Protein AF-A0A7L7S5W0-F1 (afdb_monomer_lite)

Sequence (92 aa):
MTQMILSLMIMISSFIFMQMNHPLAMGLMLLMQTFLICLITGLMTKSFWFSYILFLIFLGGMLVLFIYVTSLASNEMFSMSMNLMIFSLIIL

Structure (mmCIF, N/CA/C/O backbone):
data_AF-A0A7L7S5W0-F1
#
_entry.id   AF-A0A7L7S5W0-F1
#
loop_
_atom_site.group_PDB
_atom_site.id
_atom_site.type_symbol
_atom_site.label_atom_id
_atom_site.label_alt_id
_atom_site.label_comp_id
_atom_site.label_asym_id
_atom_site.label_entity_id
_atom_site.label_seq_id
_atom_site.pdbx_PDB_ins_code
_atom_site.Cartn_x
_atom_site.Cartn_y
_atom_site.Cartn_z
_atom_site.occupancy
_atom_site.B_iso_or_equiv
_atom_site.auth_seq_id
_atom_site.auth_comp_id
_atom_site.auth_asym_id
_atom_site.auth_atom_id
_atom_site.pdbx_PDB_model_num
ATOM 1 N N . MET A 1 1 ? -4.844 2.903 21.755 1.00 80.44 1 MET A N 1
ATOM 2 C CA . MET A 1 1 ? -3.368 2.848 21.644 1.00 80.44 1 MET A CA 1
ATOM 3 C C . MET A 1 1 ? -2.911 2.052 20.430 1.00 80.44 1 MET A C 1
ATOM 5 O O . MET A 1 1 ? -2.258 2.625 19.574 1.00 80.44 1 MET A O 1
ATOM 9 N N . THR A 1 2 ? -3.311 0.786 20.284 1.00 84.06 2 THR A N 1
ATOM 10 C CA . THR A 1 2 ? -2.955 -0.049 19.115 1.00 84.06 2 THR A CA 1
ATOM 11 C C . THR A 1 2 ? -3.351 0.572 17.770 1.00 84.06 2 THR A C 1
ATOM 13 O O . THR A 1 2 ? -2.541 0.601 16.852 1.00 84.06 2 THR A O 1
ATOM 16 N N . GLN A 1 3 ? -4.552 1.153 17.669 1.00 85.75 3 GLN A N 1
ATOM 17 C CA . GLN A 1 3 ? -5.009 1.848 16.456 1.00 85.75 3 GLN A CA 1
ATOM 18 C C . GLN A 1 3 ? -4.152 3.080 16.105 1.00 85.75 3 GLN A C 1
ATOM 20 O O . GLN A 1 3 ? -3.866 3.297 14.934 1.00 85.75 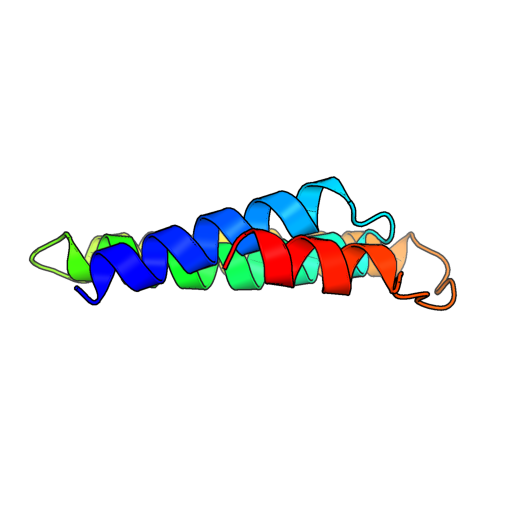3 GLN A O 1
ATOM 25 N N . MET A 1 4 ? -3.692 3.845 17.106 1.00 87.31 4 MET A N 1
ATOM 26 C CA . MET A 1 4 ? -2.813 5.004 16.884 1.00 87.31 4 MET A CA 1
ATOM 27 C C . MET A 1 4 ? -1.427 4.575 16.388 1.00 87.31 4 MET A C 1
ATOM 29 O O . MET A 1 4 ? -0.899 5.163 15.446 1.00 87.31 4 MET A O 1
ATOM 33 N N . ILE A 1 5 ? -0.869 3.507 16.967 1.00 88.69 5 ILE A N 1
ATOM 34 C CA . ILE A 1 5 ? 0.412 2.937 16.526 1.00 88.69 5 ILE A CA 1
ATOM 35 C C . ILE A 1 5 ? 0.303 2.464 15.072 1.00 88.69 5 ILE A C 1
ATOM 37 O O . ILE A 1 5 ? 1.156 2.781 14.250 1.00 88.69 5 ILE A O 1
ATOM 41 N N . LEU A 1 6 ? -0.778 1.760 14.727 1.00 91.31 6 LEU A N 1
ATOM 42 C CA . LEU A 1 6 ? -1.002 1.307 13.355 1.00 91.31 6 LEU A CA 1
ATOM 43 C C . LEU A 1 6 ? -1.159 2.481 12.378 1.00 91.31 6 LEU A C 1
ATOM 45 O O . LEU A 1 6 ? -0.606 2.425 11.283 1.00 91.31 6 LEU A O 1
ATOM 49 N N . SER A 1 7 ? -1.849 3.562 12.761 1.00 89.50 7 SER A N 1
ATOM 50 C CA . SER A 1 7 ? -1.957 4.748 11.898 1.00 89.50 7 SER A CA 1
ATOM 51 C C . SER A 1 7 ? -0.615 5.453 11.672 1.00 89.50 7 SER A C 1
ATOM 53 O O . SER A 1 7 ? -0.362 5.907 10.558 1.00 89.50 7 SER A O 1
ATOM 55 N N . LEU A 1 8 ? 0.269 5.485 12.678 1.00 90.12 8 LEU A N 1
ATOM 56 C CA . LEU A 1 8 ? 1.633 6.008 12.530 1.00 90.12 8 LEU A CA 1
ATOM 57 C C . LEU A 1 8 ? 2.446 5.155 11.548 1.00 90.12 8 LEU A C 1
ATOM 59 O O . LEU A 1 8 ? 3.072 5.689 10.637 1.00 90.12 8 LEU A O 1
ATOM 63 N N . MET A 1 9 ? 2.354 3.826 11.657 1.00 89.06 9 MET A N 1
ATOM 64 C CA . MET A 1 9 ? 3.024 2.909 10.728 1.00 89.06 9 MET A CA 1
ATOM 65 C C . MET A 1 9 ? 2.542 3.084 9.281 1.00 89.06 9 MET A C 1
ATOM 67 O O . MET A 1 9 ? 3.354 3.056 8.354 1.00 89.06 9 MET A O 1
ATOM 71 N N . ILE A 1 10 ? 1.242 3.321 9.067 1.00 92.19 10 ILE A N 1
ATOM 72 C CA . ILE A 1 10 ? 0.714 3.623 7.727 1.00 92.19 10 ILE A CA 1
ATOM 73 C C . ILE A 1 10 ? 1.299 4.933 7.201 1.00 92.19 10 ILE A C 1
ATOM 75 O O . ILE A 1 10 ? 1.740 4.976 6.051 1.00 92.19 10 ILE A O 1
ATOM 79 N N . MET A 1 11 ? 1.347 5.979 8.027 1.00 88.94 11 MET A N 1
ATOM 80 C CA . MET A 1 11 ? 1.908 7.267 7.627 1.00 88.94 11 MET A CA 1
ATOM 81 C C . MET A 1 11 ? 3.372 7.117 7.185 1.00 88.94 11 MET A C 1
ATOM 83 O O . MET A 1 11 ? 3.719 7.534 6.080 1.00 88.94 11 MET A O 1
ATOM 87 N N . ILE A 1 12 ? 4.199 6.428 7.977 1.00 88.25 12 ILE A N 1
ATOM 88 C CA . ILE A 1 12 ? 5.606 6.158 7.642 1.00 88.25 12 ILE A CA 1
ATOM 89 C C . ILE A 1 12 ? 5.711 5.397 6.315 1.00 88.25 12 ILE A C 1
ATOM 91 O O . ILE A 1 12 ? 6.466 5.796 5.427 1.00 88.25 12 ILE A O 1
ATOM 95 N N . SER A 1 13 ? 4.910 4.340 6.133 1.00 88.12 13 SER A N 1
ATOM 96 C CA . SER A 1 13 ? 4.927 3.550 4.894 1.00 88.12 13 SER A CA 1
ATOM 97 C C . SER A 1 13 ? 4.559 4.375 3.653 1.00 88.12 13 SER A C 1
ATOM 99 O O . SER A 1 13 ? 5.163 4.187 2.597 1.00 88.12 13 SER A O 1
ATOM 101 N N . SER A 1 14 ? 3.637 5.336 3.785 1.00 87.50 14 SER A N 1
ATOM 102 C CA . SER A 1 14 ? 3.219 6.206 2.680 1.00 87.50 14 SER A CA 1
ATOM 103 C C . SER A 1 14 ? 4.298 7.211 2.269 1.00 87.50 14 SER A C 1
ATOM 105 O O . SER A 1 14 ? 4.479 7.464 1.079 1.00 87.50 14 SER A O 1
ATOM 107 N N . PHE A 1 15 ? 5.073 7.725 3.227 1.00 85.25 15 PHE A N 1
ATOM 108 C CA . PHE A 1 15 ? 6.209 8.594 2.927 1.00 85.25 15 PHE A CA 1
ATOM 109 C C . PHE A 1 15 ? 7.345 7.834 2.244 1.00 85.25 15 PHE A C 1
ATOM 111 O O . PHE A 1 15 ? 7.925 8.341 1.285 1.00 85.25 15 PHE A O 1
ATOM 118 N N . ILE A 1 16 ? 7.624 6.603 2.685 1.00 84.31 16 ILE A N 1
ATOM 119 C CA . ILE A 1 16 ? 8.602 5.732 2.021 1.00 84.31 16 ILE A CA 1
ATOM 120 C C . ILE A 1 16 ? 8.155 5.450 0.582 1.00 84.31 16 ILE A C 1
ATOM 122 O O . ILE A 1 16 ? 8.968 5.535 -0.333 1.00 84.31 16 ILE A O 1
ATOM 126 N N . PHE A 1 17 ? 6.864 5.178 0.360 1.00 84.31 17 PHE A N 1
ATOM 127 C CA . PHE A 1 17 ? 6.324 4.919 -0.975 1.00 84.31 17 PHE A CA 1
ATOM 128 C C . PHE A 1 17 ? 6.578 6.074 -1.955 1.00 84.31 17 PHE A C 1
ATOM 130 O O . PHE A 1 17 ? 7.000 5.823 -3.080 1.00 84.31 17 PHE A O 1
ATOM 137 N N . MET A 1 18 ? 6.399 7.329 -1.526 1.00 82.00 18 MET A N 1
ATOM 138 C CA . MET A 1 18 ? 6.628 8.503 -2.384 1.00 82.00 18 MET A CA 1
ATOM 139 C C . MET A 1 18 ? 8.082 8.662 -2.854 1.00 82.00 18 MET A C 1
ATOM 141 O O . MET A 1 18 ? 8.324 9.343 -3.845 1.00 82.00 18 MET A O 1
ATOM 145 N N . GLN A 1 19 ? 9.046 8.072 -2.147 1.00 78.12 19 GLN A N 1
ATOM 146 C CA . GLN A 1 19 ? 10.479 8.220 -2.421 1.00 78.12 19 GLN A CA 1
ATOM 147 C C . GLN A 1 19 ? 11.099 7.000 -3.127 1.00 78.12 19 GLN A C 1
ATOM 149 O O . GLN A 1 19 ? 12.280 7.026 -3.477 1.00 78.12 19 GLN A O 1
ATOM 154 N N . MET A 1 20 ? 10.340 5.919 -3.322 1.00 80.31 20 MET A N 1
ATOM 155 C CA . MET A 1 20 ? 10.820 4.723 -4.015 1.00 80.31 20 MET A CA 1
ATOM 156 C C . MET A 1 20 ? 10.774 4.917 -5.530 1.00 80.31 20 MET A C 1
ATOM 158 O O . MET A 1 20 ? 9.781 5.402 -6.053 1.00 80.31 20 MET A O 1
ATOM 162 N N . ASN A 1 21 ? 11.810 4.451 -6.235 1.00 75.75 21 ASN A N 1
ATOM 163 C CA . ASN A 1 21 ? 11.885 4.525 -7.702 1.00 75.75 21 ASN A CA 1
ATOM 164 C C . ASN A 1 21 ? 11.703 3.160 -8.380 1.00 75.75 21 ASN A C 1
ATOM 166 O O . ASN A 1 21 ? 11.220 3.084 -9.506 1.00 75.75 21 ASN A O 1
ATOM 170 N N . HIS A 1 22 ? 12.068 2.068 -7.701 1.00 80.06 22 HIS A N 1
ATOM 171 C CA . HIS A 1 22 ? 12.016 0.737 -8.296 1.00 80.06 22 HIS A CA 1
ATOM 172 C C . HIS A 1 22 ? 10.587 0.160 -8.234 1.00 80.06 22 HIS A C 1
ATOM 174 O O . HIS A 1 22 ? 10.051 -0.006 -7.131 1.00 80.06 22 HIS A O 1
ATOM 180 N N . PRO A 1 23 ? 9.969 -0.223 -9.367 1.00 81.69 23 PRO A N 1
ATOM 181 C CA . PRO A 1 23 ? 8.551 -0.590 -9.418 1.00 81.69 23 PRO A CA 1
ATOM 182 C C . PRO A 1 23 ? 8.235 -1.864 -8.617 1.00 81.69 23 PRO A C 1
ATOM 184 O O . PRO A 1 23 ? 7.186 -1.954 -7.982 1.00 81.69 23 PRO A O 1
ATOM 187 N N . LEU A 1 24 ? 9.175 -2.816 -8.539 1.00 81.25 24 LEU A N 1
ATOM 188 C CA . LEU A 1 24 ? 9.043 -3.991 -7.663 1.00 81.25 24 LEU A CA 1
ATOM 189 C C . LEU A 1 24 ? 8.970 -3.596 -6.176 1.00 81.25 24 LEU A C 1
ATOM 191 O O . LEU A 1 24 ? 8.179 -4.154 -5.420 1.00 81.25 24 LEU A O 1
ATOM 195 N N . ALA A 1 25 ? 9.781 -2.620 -5.756 1.00 82.38 25 ALA A N 1
ATOM 196 C CA . ALA A 1 25 ? 9.815 -2.165 -4.369 1.00 82.38 25 ALA A CA 1
ATOM 197 C C . ALA A 1 25 ? 8.557 -1.360 -4.024 1.00 82.38 25 ALA A C 1
ATOM 199 O O . ALA A 1 25 ? 8.003 -1.531 -2.942 1.00 82.38 25 ALA A O 1
ATOM 200 N N . MET A 1 26 ? 8.049 -0.561 -4.970 1.00 81.88 26 MET A N 1
ATOM 201 C CA . MET A 1 26 ? 6.739 0.086 -4.848 1.00 81.88 26 MET A CA 1
ATOM 202 C C . MET A 1 26 ? 5.615 -0.944 -4.654 1.00 81.88 26 MET A C 1
ATOM 204 O O . MET A 1 26 ? 4.777 -0.771 -3.772 1.00 81.88 26 MET A O 1
ATOM 208 N N . GLY A 1 27 ? 5.614 -2.036 -5.429 1.00 85.94 27 GLY A N 1
ATOM 209 C CA . GLY A 1 27 ? 4.623 -3.110 -5.305 1.00 85.94 27 GLY A CA 1
ATOM 210 C C . GLY A 1 27 ? 4.665 -3.811 -3.944 1.00 85.94 27 GLY A C 1
ATOM 211 O O . GLY A 1 27 ? 3.629 -4.005 -3.309 1.00 85.94 27 GLY A O 1
ATOM 212 N N . LEU A 1 28 ? 5.865 -4.128 -3.450 1.00 83.94 28 LEU A N 1
ATOM 213 C CA . LEU A 1 28 ? 6.045 -4.717 -2.119 1.00 83.94 28 LEU A CA 1
ATOM 214 C C . LEU A 1 28 ? 5.606 -3.763 -0.998 1.00 83.94 28 LEU A C 1
ATOM 216 O O . LEU A 1 28 ? 4.935 -4.190 -0.057 1.00 83.94 28 LEU A O 1
ATOM 220 N N . MET A 1 29 ? 5.923 -2.471 -1.112 1.00 87.44 29 MET A N 1
ATOM 221 C CA . MET A 1 29 ? 5.490 -1.458 -0.144 1.00 87.44 29 MET A CA 1
ATOM 222 C C . MET A 1 29 ? 3.964 -1.311 -0.101 1.00 87.44 29 MET A C 1
ATOM 224 O O . MET A 1 29 ? 3.395 -1.231 0.989 1.00 87.44 29 MET A O 1
ATOM 228 N N . LEU A 1 30 ? 3.285 -1.351 -1.252 1.00 88.50 30 LEU A N 1
ATOM 229 C CA . LEU A 1 30 ? 1.819 -1.326 -1.319 1.00 88.50 30 LEU A CA 1
ATOM 230 C C . LEU A 1 30 ? 1.181 -2.550 -0.650 1.00 88.50 30 LEU A C 1
ATOM 232 O O . LEU A 1 30 ? 0.162 -2.424 0.036 1.00 88.50 30 LEU A O 1
ATOM 236 N N . LEU A 1 31 ? 1.781 -3.732 -0.800 1.00 89.44 31 LEU A N 1
ATOM 237 C CA . LEU A 1 31 ? 1.291 -4.953 -0.157 1.00 89.44 31 LEU A CA 1
ATOM 238 C C . LEU A 1 31 ? 1.395 -4.848 1.376 1.00 89.44 31 LEU A C 1
ATOM 240 O O . LEU A 1 31 ? 0.435 -5.139 2.089 1.00 89.44 31 LEU A O 1
ATOM 244 N N . MET A 1 32 ? 2.509 -4.320 1.892 1.00 89.44 32 MET A N 1
ATOM 245 C CA . MET A 1 32 ? 2.669 -4.071 3.330 1.00 89.44 32 MET A CA 1
ATOM 246 C C . MET A 1 32 ? 1.693 -3.011 3.856 1.00 89.44 32 MET A C 1
ATOM 248 O O . MET A 1 32 ? 1.075 -3.202 4.906 1.00 89.44 32 MET A O 1
ATOM 252 N N . GLN A 1 33 ? 1.496 -1.914 3.122 1.00 90.00 33 GLN A N 1
ATOM 253 C CA . GLN A 1 33 ? 0.564 -0.856 3.516 1.00 90.00 33 GLN A CA 1
ATOM 254 C C . GLN A 1 33 ? -0.884 -1.360 3.565 1.00 90.00 33 GLN A C 1
ATOM 256 O O . GLN A 1 33 ? -1.628 -1.042 4.494 1.00 90.00 33 GLN A O 1
ATOM 261 N N . THR A 1 34 ? -1.296 -2.182 2.602 1.00 90.38 34 THR A N 1
ATOM 262 C CA . THR A 1 34 ? -2.662 -2.723 2.574 1.00 90.38 34 THR A CA 1
ATOM 263 C C . THR A 1 34 ? -2.920 -3.766 3.639 1.00 90.38 34 THR A C 1
ATOM 265 O O . THR A 1 34 ? -4.011 -3.774 4.211 1.00 90.38 34 THR A O 1
ATOM 268 N N . PHE A 1 35 ? -1.913 -4.552 4.015 1.00 91.56 35 PHE A N 1
ATOM 269 C CA . PHE A 1 35 ? -1.997 -5.381 5.209 1.00 91.56 35 PHE A CA 1
ATOM 270 C C . PHE A 1 35 ? -2.233 -4.535 6.476 1.00 91.56 35 PHE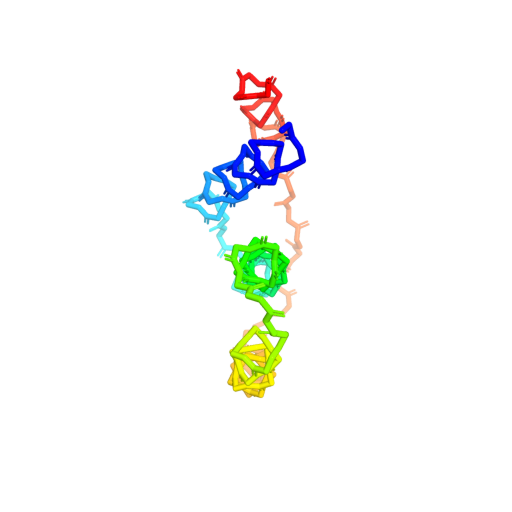 A C 1
ATOM 272 O O . PHE A 1 35 ? -3.144 -4.834 7.251 1.00 91.56 35 PHE A O 1
ATOM 279 N N . LEU A 1 36 ? -1.506 -3.422 6.650 1.00 92.50 36 LEU A N 1
ATOM 280 C CA . LEU A 1 36 ? -1.717 -2.501 7.779 1.00 92.50 36 LEU A CA 1
ATOM 281 C C . LEU A 1 36 ? -3.130 -1.887 7.777 1.00 92.50 36 LEU A C 1
ATOM 283 O O . LEU A 1 36 ? -3.767 -1.804 8.828 1.00 92.50 36 LEU A O 1
ATOM 287 N N . ILE A 1 37 ? -3.664 -1.517 6.608 1.00 91.31 37 ILE A N 1
ATOM 288 C CA . ILE A 1 37 ? -5.036 -0.997 6.468 1.00 91.31 37 ILE A CA 1
ATOM 289 C C . ILE A 1 37 ? -6.080 -2.069 6.828 1.00 91.31 37 ILE A C 1
ATOM 291 O O . ILE A 1 37 ? -7.061 -1.770 7.517 1.00 91.31 37 ILE A O 1
ATOM 295 N N . CYS A 1 38 ? -5.874 -3.327 6.426 1.00 92.00 38 CYS A N 1
ATOM 296 C CA . CYS A 1 38 ? -6.759 -4.439 6.793 1.00 92.00 38 CYS A CA 1
ATOM 297 C C . CYS A 1 38 ? -6.788 -4.661 8.312 1.00 92.00 38 CYS A C 1
ATOM 299 O O . CYS A 1 38 ? -7.852 -4.896 8.887 1.00 92.00 38 CYS A O 1
ATOM 301 N N . LEU A 1 39 ? -5.641 -4.522 8.981 1.00 89.88 39 LEU A N 1
ATOM 302 C CA . LEU A 1 39 ? -5.566 -4.609 10.439 1.00 89.88 39 LEU A CA 1
ATOM 303 C C . LEU A 1 39 ? -6.323 -3.465 11.121 1.00 89.88 39 LEU A C 1
ATOM 305 O O . LEU A 1 39 ? -7.091 -3.720 12.047 1.00 89.88 39 LEU A O 1
ATOM 309 N N . ILE A 1 40 ? -6.179 -2.219 10.655 1.00 91.88 40 ILE A N 1
ATOM 310 C CA . ILE A 1 40 ? -6.930 -1.091 11.233 1.00 91.88 40 ILE A CA 1
ATOM 311 C C . ILE A 1 40 ? -8.432 -1.270 11.021 1.00 91.88 40 ILE A C 1
ATOM 313 O O . ILE A 1 40 ? -9.199 -1.161 11.973 1.00 91.88 40 ILE A O 1
ATOM 317 N N . THR A 1 41 ? -8.866 -1.574 9.798 1.00 89.00 41 THR A N 1
ATOM 318 C CA . THR A 1 41 ? -10.296 -1.746 9.485 1.00 89.00 41 THR A CA 1
ATOM 319 C C . THR A 1 41 ? -10.919 -2.919 10.245 1.00 89.00 41 THR A C 1
ATOM 321 O O . THR A 1 41 ? -12.053 -2.810 10.719 1.00 89.00 41 THR A O 1
ATOM 324 N N . GLY A 1 42 ? -10.165 -4.003 10.453 1.00 89.00 42 GLY A N 1
ATOM 325 C CA . GLY A 1 42 ? -10.574 -5.126 11.297 1.00 89.00 42 GLY A CA 1
ATOM 326 C C . GLY A 1 42 ? -10.723 -4.747 12.772 1.00 89.00 42 GLY A C 1
ATOM 327 O O . GLY A 1 42 ? -11.660 -5.192 13.420 1.00 89.00 42 GLY A O 1
ATOM 328 N N . LEU A 1 43 ? -9.857 -3.873 13.294 1.00 87.25 43 LEU A N 1
ATOM 329 C CA . LEU A 1 43 ? -9.951 -3.372 14.671 1.00 87.25 43 LEU A CA 1
ATOM 330 C C . LEU A 1 43 ? -11.046 -2.310 14.869 1.00 87.25 43 LEU A C 1
ATOM 332 O O . LEU A 1 43 ? -11.450 -2.070 16.004 1.00 87.25 43 LEU A O 1
ATOM 336 N N . MET A 1 44 ? -11.486 -1.634 13.804 1.00 85.31 44 MET A N 1
ATOM 337 C CA . MET A 1 44 ? -12.537 -0.604 13.863 1.00 85.31 44 MET A CA 1
ATOM 338 C C . MET A 1 44 ? -13.948 -1.188 13.781 1.00 85.31 44 MET A C 1
ATOM 340 O O . MET A 1 44 ? -14.907 -0.577 14.250 1.00 85.31 44 MET A O 1
ATOM 344 N N . THR A 1 45 ? -14.094 -2.355 13.160 1.00 86.12 45 THR A N 1
ATOM 345 C CA . THR A 1 45 ? -15.392 -2.980 12.903 1.00 86.12 45 THR A CA 1
ATOM 346 C C . THR A 1 45 ? -15.640 -4.139 13.862 1.00 86.12 45 THR A C 1
ATOM 348 O O . THR A 1 45 ? -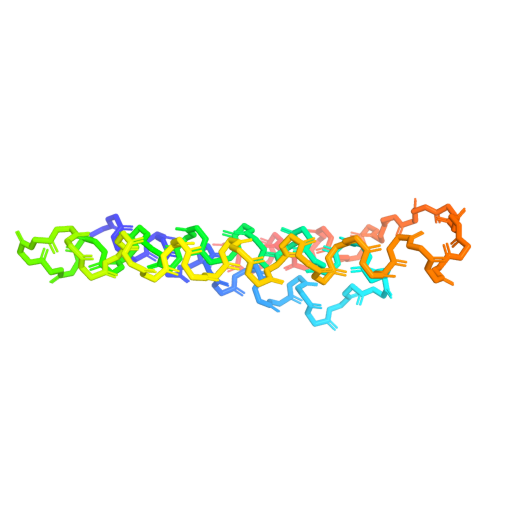14.718 -4.787 14.343 1.00 86.12 45 THR A O 1
ATOM 351 N N . LYS A 1 46 ? -16.913 -4.427 14.158 1.00 80.06 46 LYS A N 1
ATOM 352 C CA . LYS A 1 46 ? -17.275 -5.539 15.057 1.00 80.06 46 LYS A CA 1
ATOM 353 C C . LYS A 1 46 ? -17.040 -6.924 14.437 1.00 80.06 46 LYS A C 1
ATOM 355 O O . LYS A 1 46 ? -17.035 -7.915 15.157 1.00 80.06 46 LYS A O 1
ATOM 360 N N . SER A 1 47 ? -16.879 -6.999 13.117 1.00 87.62 47 SER A N 1
ATOM 361 C CA . SER A 1 47 ? -16.697 -8.245 12.372 1.00 87.62 47 SER A CA 1
ATOM 362 C C . SER A 1 47 ? -15.618 -8.085 11.306 1.00 87.62 47 SER A C 1
ATOM 364 O O . SER A 1 47 ? -15.698 -7.170 10.490 1.00 87.62 47 SER A O 1
ATOM 366 N N . PHE A 1 48 ? -14.696 -9.043 11.223 1.00 87.94 48 PHE A N 1
ATOM 367 C CA . PHE A 1 48 ? -13.578 -9.050 10.267 1.00 87.94 48 PHE A CA 1
ATOM 368 C C . PHE A 1 48 ? -13.973 -9.294 8.797 1.00 87.94 48 PHE A C 1
ATOM 370 O O . PHE A 1 48 ? -13.110 -9.396 7.931 1.00 87.94 48 PHE A O 1
ATOM 377 N N . TRP A 1 49 ? -15.266 -9.399 8.484 1.00 89.00 49 TRP A N 1
ATOM 378 C CA . TRP A 1 49 ? -15.726 -9.757 7.141 1.00 89.00 49 TRP A CA 1
ATOM 379 C C . TRP A 1 49 ? -15.318 -8.717 6.085 1.00 89.00 49 TRP A C 1
ATOM 381 O O . TRP A 1 49 ? -14.844 -9.070 5.008 1.00 89.00 49 TRP A O 1
ATOM 391 N N . PHE A 1 50 ? -15.418 -7.428 6.424 1.00 83.56 50 PHE A N 1
ATOM 392 C CA . PHE A 1 50 ? -15.033 -6.346 5.517 1.00 83.56 50 PHE A CA 1
ATOM 393 C C . PHE A 1 50 ? -13.515 -6.267 5.299 1.00 83.56 50 PHE A C 1
ATOM 395 O O . PHE A 1 50 ? -13.065 -6.162 4.159 1.00 83.56 50 PHE A O 1
ATOM 402 N N . SER A 1 51 ? -12.714 -6.367 6.366 1.00 89.38 51 SER A N 1
ATOM 403 C CA . SER A 1 51 ? -11.250 -6.343 6.249 1.00 89.38 51 SER A CA 1
ATOM 404 C C . SER A 1 51 ? -10.710 -7.556 5.489 1.00 89.38 51 SER A C 1
ATOM 406 O O . SER A 1 51 ? -9.743 -7.428 4.743 1.00 89.38 51 SER A O 1
ATOM 408 N N . TYR A 1 52 ? -11.366 -8.713 5.609 1.00 90.00 52 TYR A N 1
ATOM 409 C CA . TYR A 1 52 ? -11.013 -9.916 4.860 1.00 90.00 52 TYR A CA 1
ATOM 410 C C . TYR A 1 52 ? -11.266 -9.777 3.353 1.00 90.00 52 TYR A C 1
ATOM 412 O O . TYR A 1 52 ? -10.390 -10.094 2.550 1.00 90.00 52 TYR A O 1
ATOM 420 N N . ILE A 1 53 ? -12.434 -9.259 2.957 1.00 91.88 53 ILE A N 1
ATOM 421 C CA . ILE A 1 53 ? -12.747 -9.019 1.538 1.00 91.88 53 ILE A CA 1
ATOM 422 C C . ILE A 1 53 ? -11.777 -8.002 0.938 1.00 91.88 53 ILE A C 1
ATOM 424 O O . ILE A 1 53 ? -11.264 -8.218 -0.161 1.00 91.88 53 ILE A O 1
ATOM 428 N N . LEU A 1 54 ? -11.486 -6.924 1.674 1.00 88.06 54 LEU A N 1
ATOM 429 C CA . LEU A 1 54 ? -10.525 -5.910 1.250 1.00 88.06 54 LEU A CA 1
ATOM 430 C C . LEU A 1 54 ? -9.142 -6.532 1.020 1.00 88.06 54 LEU A C 1
ATOM 432 O O . LEU A 1 54 ? -8.538 -6.294 -0.025 1.00 88.06 54 LEU A O 1
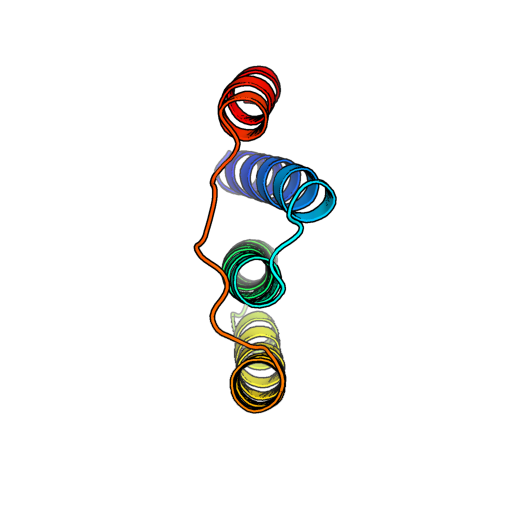ATOM 436 N N . PHE A 1 55 ? -8.681 -7.383 1.940 1.00 87.94 55 PHE A N 1
ATOM 437 C CA . PHE A 1 55 ? -7.401 -8.071 1.805 1.00 87.94 55 PHE A CA 1
ATOM 438 C C . PHE A 1 55 ? -7.345 -8.964 0.560 1.00 87.94 55 PHE A C 1
ATOM 440 O O . PHE A 1 55 ? -6.396 -8.871 -0.214 1.00 87.94 55 PHE A O 1
ATOM 447 N N . LEU A 1 56 ? -8.364 -9.798 0.328 1.00 89.25 56 LEU A N 1
ATOM 448 C CA . LEU A 1 56 ? -8.372 -10.739 -0.796 1.00 89.25 56 LEU A CA 1
ATOM 449 C C . LEU A 1 56 ? -8.392 -10.047 -2.160 1.00 89.25 56 LEU A C 1
ATOM 451 O O . LEU A 1 56 ? -7.636 -10.432 -3.053 1.00 89.25 56 LEU A O 1
ATOM 455 N N . ILE A 1 57 ? -9.241 -9.031 -2.328 1.00 92.88 57 ILE A N 1
ATOM 456 C CA . ILE A 1 57 ? -9.342 -8.300 -3.598 1.00 92.88 57 ILE A CA 1
ATOM 457 C C . ILE A 1 57 ? -8.018 -7.594 -3.894 1.00 92.88 57 ILE A C 1
ATOM 459 O O . ILE A 1 57 ? -7.513 -7.654 -5.017 1.00 92.88 57 ILE A O 1
ATOM 463 N N . PHE A 1 58 ? -7.431 -6.957 -2.880 1.00 88.25 58 PHE A N 1
ATOM 464 C CA . PHE A 1 58 ? -6.201 -6.201 -3.058 1.00 88.25 58 PHE A CA 1
ATOM 465 C C . PHE A 1 58 ? -4.993 -7.107 -3.308 1.00 88.25 58 PHE A C 1
ATOM 467 O O . PHE A 1 58 ? -4.185 -6.824 -4.190 1.00 88.25 58 PHE A O 1
ATOM 474 N N . LEU A 1 59 ? -4.900 -8.233 -2.598 1.00 89.38 59 LEU A N 1
ATOM 475 C CA . LEU A 1 59 ? -3.850 -9.226 -2.809 1.00 89.38 59 LEU A CA 1
ATOM 476 C C . LEU A 1 59 ? -3.932 -9.818 -4.222 1.00 89.38 59 LEU A C 1
ATOM 478 O O . LEU A 1 59 ? -2.913 -9.903 -4.904 1.00 89.38 59 LEU A O 1
ATOM 482 N N . GLY A 1 60 ? -5.137 -10.145 -4.700 1.00 90.38 60 GLY A N 1
ATOM 483 C CA . GLY A 1 60 ? -5.346 -10.624 -6.068 1.00 90.38 60 GLY A CA 1
ATOM 484 C C . GLY A 1 60 ? -4.883 -9.616 -7.125 1.00 90.38 60 GLY A C 1
ATOM 485 O O . GLY A 1 60 ? -4.115 -9.970 -8.018 1.00 90.38 60 GLY A O 1
ATOM 486 N N . GLY A 1 61 ? -5.287 -8.348 -7.000 1.00 87.62 61 GLY A N 1
ATOM 487 C CA . GLY A 1 61 ? -4.876 -7.290 -7.931 1.00 87.62 61 GLY A CA 1
ATOM 488 C C . GLY A 1 61 ? -3.369 -7.010 -7.905 1.00 87.62 61 GLY A C 1
ATOM 489 O O . GLY A 1 61 ? -2.747 -6.846 -8.956 1.00 87.62 61 GLY A O 1
ATOM 490 N N . MET A 1 62 ? -2.763 -7.013 -6.716 1.00 87.56 62 MET A N 1
ATOM 491 C CA . MET A 1 62 ? -1.329 -6.765 -6.551 1.00 87.56 62 MET A CA 1
ATOM 492 C C . MET A 1 62 ? -0.464 -7.892 -7.118 1.00 87.56 62 MET A C 1
ATOM 494 O O . MET A 1 62 ? 0.582 -7.609 -7.697 1.00 87.56 62 MET A O 1
ATOM 498 N N . LEU A 1 63 ? -0.897 -9.154 -7.029 1.00 82.50 63 LEU A N 1
ATOM 499 C CA . LEU A 1 63 ? -0.170 -10.271 -7.641 1.00 82.50 63 LEU A CA 1
ATOM 500 C C . LEU A 1 63 ? -0.149 -10.182 -9.173 1.00 82.50 63 LEU A C 1
ATOM 502 O O . LEU A 1 63 ? 0.890 -10.434 -9.782 1.00 82.50 63 LEU A O 1
ATOM 506 N N . VAL A 1 64 ? -1.257 -9.776 -9.801 1.00 87.81 64 VAL A N 1
ATOM 507 C CA . VAL A 1 64 ? -1.302 -9.574 -11.260 1.00 87.81 64 VAL A CA 1
ATOM 508 C C . VAL A 1 64 ? -0.361 -8.442 -11.676 1.00 87.81 64 VAL A C 1
ATOM 510 O O . VAL A 1 64 ? 0.423 -8.609 -12.610 1.00 87.81 64 VAL A O 1
ATOM 513 N N . LEU A 1 65 ? -0.378 -7.318 -10.949 1.00 82.12 65 LEU A N 1
ATOM 514 C CA . LEU A 1 65 ? 0.555 -6.209 -11.173 1.00 82.12 65 LEU A CA 1
ATOM 515 C C . LEU A 1 65 ? 2.015 -6.642 -11.000 1.00 82.12 65 LEU A C 1
ATOM 517 O O . LEU A 1 65 ? 2.866 -6.259 -11.800 1.00 82.12 65 LEU A O 1
ATOM 521 N N . PHE A 1 66 ? 2.311 -7.468 -9.997 1.00 78.31 66 PHE A N 1
ATOM 522 C CA . PHE A 1 66 ? 3.660 -7.970 -9.752 1.00 78.31 66 PHE A CA 1
ATOM 523 C C . PHE A 1 66 ? 4.179 -8.831 -10.912 1.00 78.31 66 PHE A C 1
ATOM 525 O O . PHE A 1 66 ? 5.302 -8.628 -11.380 1.00 78.31 66 PHE A O 1
ATOM 532 N N . ILE A 1 67 ? 3.355 -9.747 -11.431 1.00 82.88 67 ILE A N 1
ATOM 533 C CA . ILE A 1 67 ? 3.711 -10.575 -12.596 1.00 82.88 67 ILE A CA 1
ATOM 534 C C . ILE A 1 67 ? 3.920 -9.692 -13.831 1.00 82.88 67 ILE A C 1
ATOM 536 O O . ILE A 1 67 ? 4.889 -9.866 -14.567 1.00 82.88 67 ILE A O 1
ATOM 540 N N . TYR A 1 68 ? 3.054 -8.698 -14.033 1.00 86.75 68 TYR A N 1
ATOM 541 C CA . TYR A 1 68 ? 3.164 -7.783 -15.164 1.00 86.75 68 TYR A CA 1
ATOM 542 C C . TYR A 1 68 ? 4.475 -6.987 -15.130 1.00 86.75 68 TYR A C 1
ATOM 544 O O . TYR A 1 68 ? 5.233 -6.991 -16.098 1.00 86.75 68 TYR A O 1
ATOM 552 N N . VAL A 1 69 ? 4.796 -6.363 -13.996 1.00 81.06 69 VAL A N 1
ATOM 553 C CA . VAL A 1 69 ? 6.006 -5.541 -13.849 1.00 81.06 69 VAL A CA 1
ATOM 554 C C . VAL A 1 69 ? 7.277 -6.379 -13.967 1.00 81.06 69 VAL A C 1
ATOM 556 O O . VAL A 1 69 ? 8.209 -5.958 -14.645 1.00 81.06 69 VAL A O 1
ATOM 559 N N . THR A 1 70 ? 7.319 -7.571 -13.367 1.00 74.62 70 THR A N 1
ATOM 560 C CA . THR A 1 70 ? 8.492 -8.461 -13.476 1.00 74.62 70 THR A CA 1
ATOM 561 C C . THR A 1 70 ? 8.714 -8.982 -14.895 1.00 74.62 70 THR A C 1
ATOM 563 O O . THR A 1 70 ? 9.854 -9.228 -15.272 1.00 74.62 70 THR A O 1
ATOM 566 N N . SER A 1 71 ? 7.657 -9.105 -15.704 1.00 81.06 71 SER A N 1
ATOM 567 C CA . SER A 1 71 ? 7.783 -9.496 -17.114 1.00 81.06 71 SER A CA 1
ATOM 568 C C . SER A 1 71 ? 8.302 -8.379 -18.031 1.00 81.06 71 SER A C 1
ATOM 570 O O . SER A 1 71 ? 8.828 -8.668 -19.103 1.00 81.06 71 SER A O 1
ATOM 572 N N . LEU A 1 72 ? 8.160 -7.114 -17.620 1.00 77.19 72 LEU A N 1
ATOM 573 C CA . LEU A 1 72 ? 8.475 -5.937 -18.440 1.00 77.19 72 LEU A CA 1
ATOM 574 C C . LEU A 1 72 ? 9.745 -5.202 -18.010 1.00 77.19 72 LEU A C 1
ATOM 576 O O . LEU A 1 72 ? 10.393 -4.574 -18.844 1.00 77.19 72 LEU A O 1
ATOM 580 N N . ALA A 1 73 ? 10.092 -5.242 -16.726 1.00 70.69 73 ALA A N 1
ATOM 581 C CA . ALA A 1 73 ? 11.254 -4.539 -16.203 1.00 70.69 73 ALA A CA 1
ATOM 582 C C . ALA A 1 73 ? 12.515 -5.408 -16.301 1.00 70.69 73 ALA A C 1
ATOM 584 O O . ALA A 1 73 ? 12.544 -6.545 -15.831 1.00 70.69 73 ALA A O 1
ATOM 585 N N . SER A 1 74 ? 13.594 -4.847 -16.852 1.00 59.00 74 SER A N 1
ATOM 586 C CA . SER A 1 74 ? 14.939 -5.377 -16.629 1.00 59.00 74 SER A CA 1
ATOM 587 C C . SER A 1 74 ? 15.245 -5.334 -15.131 1.00 59.00 74 SER A C 1
ATOM 589 O O . SER A 1 74 ? 14.983 -4.321 -14.489 1.00 59.00 74 SER A O 1
ATOM 591 N N . ASN A 1 75 ? 15.794 -6.418 -14.576 1.00 64.50 75 ASN A N 1
ATOM 592 C CA . ASN A 1 75 ? 16.222 -6.515 -13.174 1.00 64.50 75 ASN A CA 1
ATOM 593 C C . ASN A 1 75 ? 17.382 -5.536 -12.884 1.00 64.50 75 ASN A C 1
ATOM 595 O O . ASN A 1 75 ? 18.546 -5.932 -12.805 1.00 64.50 75 ASN A O 1
ATOM 599 N N . GLU A 1 76 ? 17.084 -4.244 -12.763 1.00 66.00 76 GLU A N 1
ATOM 600 C CA . GLU A 1 76 ? 18.048 -3.249 -12.308 1.00 66.00 76 GLU A CA 1
ATOM 601 C C . GLU A 1 76 ? 18.403 -3.517 -10.843 1.00 66.00 76 GLU A C 1
ATOM 603 O O . GLU A 1 76 ? 17.561 -3.919 -10.035 1.00 66.00 76 GLU A O 1
ATOM 608 N N . MET A 1 77 ? 19.678 -3.337 -10.490 1.00 66.94 77 MET A N 1
ATOM 609 C CA . MET A 1 77 ? 20.122 -3.587 -9.122 1.00 66.94 77 MET A CA 1
ATOM 610 C C . MET A 1 77 ? 19.410 -2.636 -8.161 1.00 66.94 77 MET A C 1
ATOM 612 O O . MET A 1 77 ? 19.472 -1.413 -8.295 1.00 66.94 77 MET A O 1
ATOM 616 N N . PHE A 1 78 ? 18.751 -3.217 -7.164 1.00 66.00 7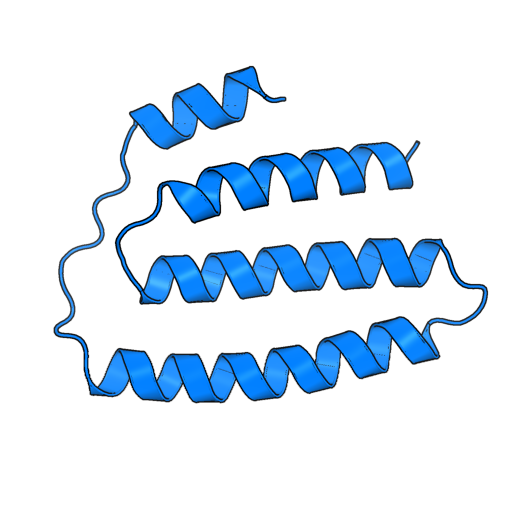8 PHE A N 1
ATOM 617 C CA . PHE A 1 78 ? 18.070 -2.474 -6.118 1.00 66.00 78 PHE A CA 1
ATOM 618 C C . PHE A 1 78 ? 19.086 -1.662 -5.300 1.00 66.00 78 PHE A C 1
ATOM 620 O O . PHE A 1 78 ? 19.902 -2.230 -4.574 1.00 66.00 78 PHE A O 1
ATOM 627 N N . SER A 1 79 ? 19.034 -0.332 -5.409 1.00 64.75 79 SER A N 1
ATOM 628 C CA . SER A 1 79 ? 19.800 0.574 -4.552 1.00 64.75 79 SER A CA 1
ATOM 629 C C . SER A 1 79 ? 18.870 1.206 -3.524 1.00 64.75 79 SER A C 1
ATOM 631 O O . SER A 1 79 ? 17.938 1.938 -3.855 1.00 64.75 79 SER A O 1
ATOM 633 N N . MET A 1 80 ? 19.112 0.894 -2.253 1.00 65.81 80 MET A N 1
ATOM 634 C CA . MET A 1 80 ? 18.358 1.484 -1.158 1.00 65.81 80 MET A CA 1
ATOM 635 C C . MET A 1 80 ? 19.048 2.770 -0.707 1.00 65.81 80 MET A C 1
ATOM 637 O O . MET A 1 80 ? 20.236 2.753 -0.382 1.00 65.81 80 MET A O 1
ATOM 641 N N . SER A 1 81 ? 18.333 3.898 -0.712 1.00 73.56 81 SER A N 1
ATOM 642 C CA . SER A 1 81 ? 18.936 5.170 -0.310 1.00 73.56 81 SER A CA 1
ATOM 643 C C . SER A 1 81 ? 19.013 5.259 1.218 1.00 73.56 81 SER A C 1
ATOM 645 O O . SER A 1 81 ? 18.033 5.026 1.924 1.00 73.56 81 SER A O 1
ATOM 647 N N . MET A 1 82 ? 20.181 5.610 1.764 1.00 66.50 82 MET A N 1
ATOM 648 C CA . MET A 1 82 ? 20.315 5.841 3.212 1.00 66.50 82 MET A CA 1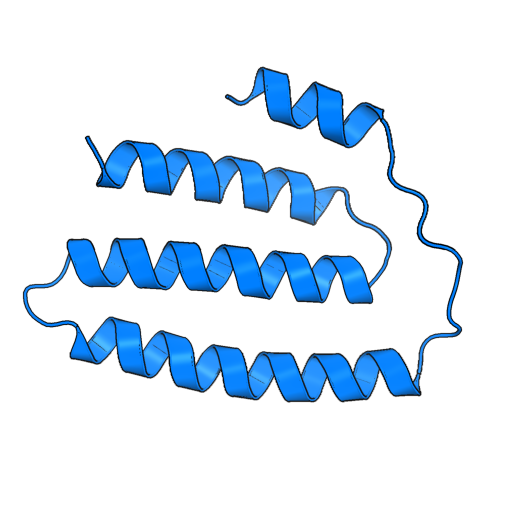
ATOM 649 C C . MET A 1 82 ? 19.506 7.056 3.693 1.00 66.50 82 MET A C 1
ATOM 651 O O . MET A 1 82 ? 19.080 7.107 4.845 1.00 66.50 82 MET A O 1
ATOM 655 N N . ASN A 1 83 ? 19.215 7.999 2.794 1.00 68.50 83 ASN A N 1
ATOM 656 C CA . ASN A 1 83 ? 18.400 9.177 3.093 1.00 68.50 83 ASN A CA 1
ATOM 657 C C . ASN A 1 83 ? 16.947 8.804 3.430 1.00 68.50 83 ASN A C 1
ATOM 659 O O . ASN A 1 83 ? 16.370 9.384 4.349 1.00 68.50 83 ASN A O 1
ATOM 663 N N . LEU A 1 84 ? 16.386 7.799 2.745 1.00 72.94 84 LEU A N 1
ATOM 664 C CA . LEU A 1 84 ? 15.071 7.222 3.045 1.00 72.94 84 LEU A CA 1
ATOM 665 C C . LEU A 1 84 ? 15.005 6.690 4.485 1.00 72.94 84 LEU A C 1
ATOM 667 O O . LEU A 1 84 ? 14.034 6.933 5.203 1.00 72.94 84 LEU A O 1
ATOM 671 N N . MET A 1 85 ? 16.058 5.990 4.923 1.00 69.12 85 MET A N 1
ATOM 672 C CA . MET A 1 85 ? 16.117 5.394 6.259 1.00 69.12 85 MET A CA 1
ATOM 673 C C . MET A 1 85 ? 16.146 6.470 7.351 1.00 69.12 85 MET A C 1
ATOM 675 O O . MET A 1 85 ? 15.377 6.396 8.308 1.00 69.12 85 MET A O 1
ATOM 679 N N . ILE A 1 86 ? 16.963 7.512 7.176 1.00 70.75 86 ILE A N 1
ATOM 680 C CA . ILE A 1 86 ? 17.056 8.628 8.129 1.00 70.75 86 ILE A CA 1
ATOM 681 C C . ILE A 1 86 ? 15.739 9.411 8.190 1.00 70.75 86 ILE A C 1
ATOM 683 O O . ILE A 1 86 ? 15.275 9.741 9.278 1.00 70.75 86 ILE A O 1
ATOM 687 N N . PHE A 1 87 ? 15.093 9.662 7.048 1.00 73.56 87 PHE A N 1
ATOM 688 C CA . PHE A 1 87 ? 13.807 10.363 7.015 1.00 73.56 87 PHE A CA 1
ATOM 689 C C . PHE A 1 87 ? 12.703 9.581 7.741 1.00 73.56 87 PHE A C 1
ATOM 691 O O . PHE A 1 87 ? 11.927 10.165 8.496 1.00 73.56 87 PHE A O 1
ATOM 698 N N . SER A 1 88 ? 12.674 8.252 7.588 1.00 74.81 88 SER A N 1
ATOM 699 C CA . SER A 1 88 ? 11.703 7.401 8.288 1.00 74.81 88 SER A CA 1
ATOM 700 C C . SER A 1 88 ? 11.866 7.413 9.814 1.00 74.81 88 SER A C 1
ATOM 702 O O . SER A 1 88 ? 10.871 7.309 10.524 1.00 74.81 88 SER A O 1
ATOM 704 N N . LEU A 1 89 ? 13.092 7.603 10.316 1.00 71.56 89 LEU A N 1
ATOM 705 C CA . LEU A 1 89 ? 13.380 7.708 11.750 1.00 71.56 89 LEU A CA 1
ATOM 706 C C . LEU A 1 89 ? 12.939 9.048 12.352 1.00 71.56 89 LEU A C 1
ATOM 708 O O . LEU A 1 89 ? 12.678 9.100 13.544 1.00 71.56 89 LEU A O 1
ATOM 712 N N . ILE A 1 90 ? 12.860 10.116 11.552 1.00 73.38 90 ILE A N 1
ATOM 713 C CA . ILE A 1 90 ? 12.416 11.445 12.014 1.00 73.38 90 ILE A CA 1
ATOM 714 C C . ILE A 1 90 ? 10.888 11.506 12.163 1.00 73.38 90 ILE A C 1
ATOM 716 O O . ILE A 1 90 ? 10.377 12.284 12.962 1.00 73.38 90 ILE A O 1
ATOM 720 N N . ILE A 1 91 ? 10.155 10.715 11.373 1.00 70.44 91 ILE A N 1
ATOM 721 C CA . ILE A 1 91 ? 8.683 10.669 11.404 1.00 70.44 91 ILE A CA 1
ATOM 722 C C . ILE A 1 91 ? 8.160 9.827 12.582 1.00 70.44 91 ILE A C 1
ATOM 724 O O . ILE A 1 91 ? 7.006 9.993 12.980 1.00 70.44 91 ILE A O 1
ATOM 728 N N . LEU A 1 92 ? 8.990 8.919 13.104 1.00 62.22 92 LEU A N 1
ATOM 729 C CA . LEU A 1 92 ? 8.664 8.016 14.209 1.00 62.22 92 LEU A CA 1
ATOM 730 C C . LEU A 1 92 ? 8.752 8.739 15.560 1.00 62.22 92 LEU A C 1
ATOM 732 O O . LEU A 1 92 ? 7.805 8.560 16.360 1.00 62.22 92 LEU A O 1
#

Foldseek 3Di:
DVLVVLVLVLVLLVVLLVPDDQVLVNLVSVLVSLVSVLVNVCVVDPDSPVSVVSNVVSVVVSVVVNVVCVVPDDPDDDDDDVVSVVVSVVSD

Organism: NCBI:txid2719091

Radius of gyration: 15.06 Å; chains: 1; bounding box: 38×22×40 Å

InterPro domains:
  IPR050269 Complex I Subunit 6 [PTHR11435] (1-91)

Secondary structure (DSSP, 8-state):
-HHHHHHHHHHHHHHHHHH---HHHHHHHHHHHHHHHHHHHHHHSSSTHHHHHHHHHHHHHHHHHHHHHHHHS--------HHHHHHHHHH-

pLDDT: mean 82.45, std 8.49, range [59.0, 92.88]